Protein AF-A0AAW5MCF6-F1 (afdb_monomer_lite)

Organism: Aeromonas veronii (NCBI:txid654)

InterPro domains:
  IPR004439 Isocitrate dehydrogenase NADP-dependent, dimeric, prokaryotic [PTHR43504] (1-178)
  IPR019818 Isocitrate/isopropylmalate dehydrogenase, conserved site [PS00470] (65-84)
  IPR024084 Isopropylmalate dehydrogenase-like domain [PF00180] (35-172)
  IPR024084 Isopropylmalate dehydrogenase-like domain [SM01329] (2-174)

Secondary structure (DSSP, 8-state):
-HHHHHHHHHHHHHH-PEESTTSS-EEEE-TTT-PEEEE----HHHHHHHHHH-GGG-------HHHHHHHHHHHHHHTT-TTT-EEEEEETTEEEEEE-S---GGGTTSS-S--HHHHHHHHHHHHHTT-HHHHHHHHHHHHHHHHTTEE-HHHHTTSTTPEE--HHHHHHHHHHT-

Sequence (178 aa):
GAFKDWGYALAQKEYDAQLIDGGPWCSFKNPKTGKTIVVKDVIADAFLQQILLRPAEYDVIACMNLNGDYISDALAAQVGGIGIAPGANIGDGVALFEATHGTAPKYAGQDKVNPGSLILSAEMMLRHLGWTEAADLIVKGMEAAIANKTVTYDFERLMEGATLRSCSQFAQDMIDQM

pLDDT: mean 97.5, std 1.87, range [88.25, 98.75]

Structure (mmCIF, N/CA/C/O backbone):
data_AF-A0AAW5MCF6-F1
#
_entry.id   AF-A0AAW5MCF6-F1
#
loop_
_atom_site.group_PDB
_atom_site.id
_atom_site.type_symbol
_atom_site.label_atom_id
_atom_site.label_alt_id
_atom_site.label_comp_id
_atom_site.label_asym_id
_atom_site.label_entity_id
_atom_site.label_seq_id
_atom_site.pdbx_PDB_ins_code
_atom_site.Cartn_x
_atom_site.Cartn_y
_atom_site.Cartn_z
_atom_site.occupancy
_atom_site.B_iso_or_equiv
_atom_site.auth_seq_id
_atom_site.auth_comp_id
_atom_site.auth_asym_id
_atom_site.auth_atom_id
_atom_site.pdbx_PDB_model_num
ATOM 1 N N . GLY A 1 1 ? 12.677 10.399 -19.118 1.00 95.69 1 GLY A N 1
ATOM 2 C CA . GLY A 1 1 ? 13.710 11.073 -18.310 1.00 95.69 1 GLY A CA 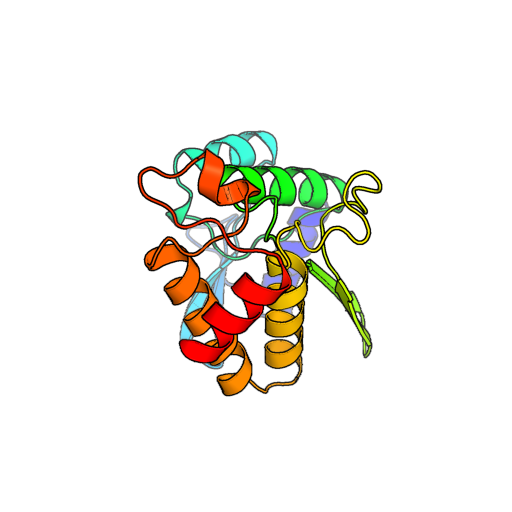1
ATOM 3 C C . GLY A 1 1 ? 14.657 10.025 -17.773 1.00 95.69 1 GLY A C 1
ATOM 4 O O . GLY A 1 1 ? 14.268 8.864 -17.754 1.00 95.69 1 GLY A O 1
ATOM 5 N N . ALA A 1 2 ? 15.845 10.419 -17.309 1.00 98.44 2 ALA A N 1
ATOM 6 C CA . ALA A 1 2 ? 16.929 9.479 -17.000 1.00 98.44 2 ALA A CA 1
ATOM 7 C C . ALA A 1 2 ? 16.522 8.326 -16.061 1.00 98.44 2 ALA A C 1
ATOM 9 O O . ALA A 1 2 ? 16.867 7.185 -16.336 1.00 98.44 2 ALA A O 1
ATOM 10 N N . PHE A 1 3 ? 15.707 8.593 -15.030 1.00 98.62 3 PHE A N 1
ATOM 11 C CA . PHE A 1 3 ? 15.155 7.551 -14.149 1.00 98.62 3 PHE A CA 1
ATOM 12 C C . PHE A 1 3 ? 14.432 6.436 -14.925 1.00 98.62 3 PHE A C 1
ATOM 14 O O . PHE A 1 3 ? 14.711 5.258 -14.726 1.00 98.62 3 PHE A O 1
ATOM 21 N N . LYS A 1 4 ? 13.546 6.813 -15.856 1.00 98.50 4 LYS A N 1
ATOM 22 C CA . LYS A 1 4 ? 12.812 5.880 -16.722 1.00 98.50 4 LYS A CA 1
ATOM 23 C C . LYS A 1 4 ? 13.776 5.086 -17.607 1.00 98.50 4 LYS A C 1
ATOM 25 O O . LYS A 1 4 ? 13.671 3.869 -17.695 1.00 98.50 4 LYS A O 1
ATOM 30 N N . ASP A 1 5 ? 14.704 5.782 -18.261 1.00 98.50 5 ASP A N 1
ATOM 31 C CA . ASP A 1 5 ? 15.611 5.170 -19.237 1.00 98.50 5 ASP A CA 1
ATOM 32 C C . ASP A 1 5 ? 16.564 4.167 -18.554 1.00 98.50 5 ASP A C 1
ATOM 34 O O . ASP A 1 5 ? 16.756 3.057 -19.050 1.00 98.50 5 ASP A O 1
ATOM 38 N N . TRP A 1 6 ? 17.082 4.501 -17.366 1.00 98.75 6 TRP A N 1
ATOM 39 C CA . TRP A 1 6 ? 17.877 3.581 -16.547 1.00 98.75 6 TRP A CA 1
ATOM 40 C C . TRP A 1 6 ? 17.063 2.411 -15.990 1.00 98.75 6 TRP A C 1
ATOM 42 O O . TRP A 1 6 ? 17.574 1.294 -15.969 1.00 98.75 6 TRP A O 1
ATOM 52 N N . GLY A 1 7 ? 15.807 2.630 -15.590 1.00 98.69 7 GLY A N 1
ATOM 53 C CA . GLY A 1 7 ? 14.922 1.559 -15.124 1.00 98.69 7 GLY A CA 1
ATOM 54 C C . GLY A 1 7 ? 14.673 0.492 -16.196 1.00 98.69 7 GLY A C 1
ATOM 55 O O . GLY A 1 7 ? 14.818 -0.700 -15.927 1.00 98.69 7 GLY A O 1
ATOM 56 N N . TYR A 1 8 ? 14.390 0.907 -17.436 1.00 98.69 8 TYR A N 1
ATOM 57 C CA . TYR A 1 8 ? 14.261 -0.027 -18.560 1.00 98.69 8 TYR A CA 1
ATOM 58 C C . TYR A 1 8 ? 15.573 -0.746 -18.880 1.00 98.69 8 TYR A C 1
ATOM 60 O O . TYR A 1 8 ? 15.565 -1.959 -19.088 1.00 98.69 8 TYR A O 1
ATOM 68 N N . ALA A 1 9 ? 16.703 -0.030 -18.885 1.00 98.56 9 ALA A N 1
ATOM 69 C CA . ALA A 1 9 ? 18.009 -0.642 -19.122 1.00 98.56 9 ALA A CA 1
ATOM 70 C C . ALA A 1 9 ? 18.352 -1.705 -18.063 1.00 98.56 9 ALA A C 1
ATOM 72 O O . ALA A 1 9 ? 18.879 -2.760 -18.407 1.00 98.56 9 ALA A O 1
ATOM 73 N N . LEU A 1 10 ? 18.015 -1.461 -16.791 1.00 98.69 10 LEU A N 1
ATOM 74 C CA . LEU A 1 10 ? 18.175 -2.431 -15.706 1.00 98.69 10 LEU A CA 1
ATOM 75 C C . LEU A 1 10 ? 17.296 -3.666 -15.925 1.00 98.69 10 LEU A C 1
ATOM 77 O O . LEU A 1 10 ? 17.798 -4.786 -15.848 1.00 98.69 10 LEU A O 1
ATOM 81 N N . ALA A 1 11 ? 16.017 -3.482 -16.269 1.00 98.56 11 ALA A N 1
ATOM 82 C CA . ALA A 1 11 ? 15.113 -4.595 -16.563 1.00 98.56 11 ALA A CA 1
ATOM 83 C C . ALA A 1 11 ? 15.629 -5.474 -17.718 1.00 98.56 11 ALA A C 1
ATOM 85 O O . ALA A 1 11 ? 15.592 -6.699 -17.634 1.00 98.56 11 ALA A O 1
ATOM 86 N N . GLN A 1 12 ? 16.161 -4.867 -18.781 1.00 98.00 12 GLN A N 1
ATOM 87 C CA . GLN A 1 12 ? 16.740 -5.607 -19.907 1.00 98.00 12 GLN A CA 1
ATOM 88 C C . GLN A 1 12 ? 18.045 -6.314 -19.525 1.00 98.00 12 GLN A C 1
ATOM 90 O O . GLN A 1 12 ? 18.245 -7.472 -19.869 1.00 98.00 12 GLN A O 1
ATOM 95 N N . LYS A 1 13 ? 18.937 -5.633 -18.800 1.00 98.44 13 LYS A N 1
ATOM 96 C CA . LYS A 1 13 ? 20.276 -6.146 -18.491 1.00 98.44 13 LYS A CA 1
ATOM 97 C C . LYS A 1 13 ? 20.271 -7.237 -17.420 1.00 98.44 13 LYS A C 1
ATOM 99 O O . LYS A 1 13 ? 21.022 -8.198 -17.541 1.00 98.44 13 LYS A O 1
ATOM 104 N N . GLU A 1 14 ? 19.496 -7.059 -16.355 1.00 98.44 14 GLU A N 1
ATOM 105 C CA . GLU A 1 14 ? 19.549 -7.931 -15.172 1.00 98.44 14 GLU A CA 1
ATOM 106 C C . GLU A 1 14 ? 18.424 -8.966 -15.138 1.00 98.44 14 GLU A C 1
ATOM 108 O O . GLU A 1 14 ? 18.586 -10.023 -14.532 1.00 98.44 14 GLU A O 1
ATOM 113 N N . TYR A 1 15 ? 17.307 -8.689 -15.817 1.00 97.88 15 TYR A N 1
ATOM 114 C CA . TYR A 1 15 ? 16.123 -9.554 -15.831 1.00 97.88 15 TYR A CA 1
ATOM 115 C C . TYR A 1 15 ? 15.767 -10.074 -17.230 1.00 97.88 15 TYR A C 1
ATOM 117 O O . TYR A 1 15 ? 14.733 -10.723 -17.383 1.00 97.88 15 TYR A O 1
ATOM 125 N N . ASP A 1 16 ? 16.609 -9.806 -18.237 1.00 97.62 16 ASP A N 1
ATOM 126 C CA . ASP A 1 16 ? 16.433 -10.229 -19.636 1.00 97.62 16 ASP A CA 1
ATOM 127 C C . ASP A 1 16 ? 15.062 -9.840 -20.225 1.00 97.62 16 ASP A C 1
ATOM 129 O O . ASP A 1 16 ? 14.442 -10.574 -21.000 1.00 97.62 16 ASP A O 1
ATOM 133 N N . ALA A 1 17 ? 14.542 -8.677 -19.818 1.00 98.25 17 ALA A N 1
ATOM 134 C CA . ALA A 1 17 ? 13.243 -8.212 -20.278 1.00 98.25 17 ALA A CA 1
ATOM 135 C C . ALA A 1 17 ? 13.251 -7.902 -21.782 1.00 98.25 17 ALA A C 1
ATOM 137 O O . ALA A 1 17 ? 14.053 -7.110 -22.266 1.00 98.25 17 ALA A O 1
ATOM 138 N N . GLN A 1 18 ? 12.304 -8.480 -22.518 1.00 98.38 18 GLN A N 1
ATOM 139 C CA . GLN A 1 18 ? 12.174 -8.331 -23.967 1.00 98.38 18 GLN A CA 1
ATOM 140 C C . GLN A 1 18 ? 11.113 -7.288 -24.314 1.00 98.38 18 GLN A C 1
ATOM 142 O O . GLN A 1 18 ? 10.090 -7.185 -23.633 1.00 98.38 18 GLN A O 1
ATOM 147 N N . LEU A 1 19 ? 11.347 -6.514 -25.376 1.00 98.19 19 LEU A N 1
ATOM 148 C CA . LEU A 1 19 ? 10.404 -5.491 -25.833 1.00 98.19 19 LEU A CA 1
ATOM 149 C C . LEU A 1 19 ? 9.065 -6.111 -26.248 1.00 98.19 19 LEU A C 1
ATOM 151 O O . LEU A 1 19 ? 9.022 -7.139 -26.923 1.00 98.19 19 LEU A O 1
ATOM 155 N N . ILE A 1 20 ? 7.979 -5.439 -25.881 1.00 98.25 20 ILE A N 1
ATOM 156 C CA . ILE A 1 20 ? 6.623 -5.748 -26.336 1.00 98.25 20 ILE A CA 1
ATOM 157 C C . ILE A 1 20 ? 6.332 -4.848 -27.536 1.00 98.25 20 ILE A C 1
ATOM 159 O O . ILE A 1 20 ? 6.487 -3.635 -27.428 1.00 98.25 20 ILE A O 1
ATOM 163 N N . ASP A 1 21 ? 5.947 -5.425 -28.676 1.00 96.38 21 ASP A N 1
ATOM 164 C CA . ASP A 1 21 ? 5.505 -4.700 -29.881 1.00 96.38 21 ASP A CA 1
ATOM 165 C C . ASP A 1 21 ? 6.449 -3.575 -30.363 1.00 96.38 21 ASP A C 1
ATOM 167 O O . ASP A 1 21 ? 6.021 -2.574 -30.932 1.00 96.38 21 ASP A O 1
ATOM 171 N N . GLY A 1 22 ? 7.759 -3.730 -30.147 1.00 92.44 22 GLY A N 1
ATOM 172 C CA . GLY A 1 22 ? 8.764 -2.723 -30.514 1.00 92.44 22 GLY A CA 1
ATOM 173 C C . GLY A 1 22 ? 9.005 -1.624 -29.467 1.00 92.44 22 GLY A C 1
ATOM 174 O O . GLY A 1 22 ? 9.862 -0.770 -29.687 1.00 92.44 22 GLY A O 1
ATOM 175 N N . GLY A 1 23 ? 8.335 -1.679 -28.312 1.00 92.62 23 GLY A N 1
ATOM 176 C CA . GLY A 1 23 ? 8.578 -0.826 -27.145 1.00 92.62 23 GLY A CA 1
ATOM 177 C C . GLY A 1 23 ? 7.609 0.362 -26.990 1.00 92.62 23 GLY A C 1
ATOM 178 O O . GLY A 1 23 ? 6.735 0.575 -27.827 1.00 92.62 23 GLY A O 1
ATOM 179 N N . PRO A 1 24 ? 7.744 1.158 -25.907 1.00 94.75 24 PRO A N 1
ATOM 180 C CA . PRO A 1 24 ? 8.843 1.124 -24.935 1.00 94.75 24 PRO A CA 1
ATOM 181 C C . PRO A 1 24 ? 8.690 0.062 -23.840 1.00 94.75 24 PRO A C 1
ATOM 183 O O . PRO A 1 24 ? 9.670 -0.243 -23.168 1.00 94.75 24 PRO A O 1
ATOM 186 N N . TRP A 1 25 ? 7.495 -0.504 -23.658 1.00 98.38 25 TRP A N 1
ATOM 187 C CA . TRP A 1 25 ? 7.261 -1.504 -22.620 1.00 98.38 25 TRP A CA 1
ATOM 188 C C . TRP A 1 25 ? 8.042 -2.784 -22.908 1.00 98.38 25 TRP A C 1
ATOM 190 O O . TRP A 1 25 ? 8.247 -3.174 -24.062 1.00 98.38 25 TRP A O 1
ATOM 200 N N . CYS A 1 26 ? 8.455 -3.458 -21.843 1.00 98.50 26 CYS A N 1
ATOM 201 C CA . CYS A 1 26 ? 9.103 -4.755 -21.933 1.00 98.50 26 CYS A CA 1
ATOM 202 C C . CYS A 1 26 ? 8.482 -5.740 -20.945 1.00 98.50 26 CYS A C 1
ATOM 204 O O . CYS A 1 26 ? 7.710 -5.371 -20.059 1.00 98.50 26 CYS A O 1
ATOM 206 N N . SER A 1 27 ? 8.785 -7.021 -21.115 1.00 98.50 27 SER A N 1
ATOM 207 C CA . SER A 1 27 ? 8.351 -8.049 -20.178 1.00 98.50 27 SER A CA 1
ATOM 208 C C . SER A 1 27 ? 9.402 -9.117 -19.973 1.00 98.50 27 SER A C 1
ATOM 210 O O . SER A 1 27 ? 10.201 -9.407 -20.859 1.00 98.50 27 SER A O 1
ATOM 212 N N . PHE A 1 28 ? 9.364 -9.727 -18.797 1.00 98.50 28 PHE A N 1
ATOM 213 C CA . PHE A 1 28 ? 10.175 -10.887 -18.461 1.00 98.50 28 PHE A CA 1
ATOM 214 C C . PHE A 1 28 ? 9.339 -11.898 -17.679 1.00 98.50 28 PHE A C 1
ATOM 216 O O . PHE A 1 28 ? 8.231 -11.610 -17.213 1.00 98.50 28 PHE A O 1
ATOM 223 N N . LYS A 1 29 ? 9.856 -13.118 -17.547 1.00 98.31 29 LYS A N 1
ATOM 224 C CA . LYS A 1 29 ? 9.224 -14.176 -16.760 1.00 98.31 29 LYS A CA 1
ATOM 225 C C . LYS A 1 29 ? 9.776 -14.158 -15.344 1.00 98.31 29 LYS A C 1
ATOM 227 O O . LYS A 1 29 ? 10.982 -14.233 -15.145 1.00 98.31 29 LYS A O 1
ATOM 232 N N . ASN A 1 30 ? 8.892 -14.114 -14.353 1.00 97.75 30 ASN A N 1
ATOM 233 C CA . ASN A 1 30 ? 9.283 -14.316 -12.967 1.00 97.75 30 ASN A CA 1
ATOM 234 C C . ASN A 1 30 ? 9.884 -15.730 -12.818 1.00 97.75 30 ASN A C 1
ATOM 236 O O . ASN A 1 30 ? 9.169 -16.706 -13.065 1.00 97.75 30 ASN A O 1
ATOM 240 N N . PRO A 1 31 ? 11.148 -15.877 -12.386 1.00 96.94 31 PRO A N 1
ATOM 241 C CA . PRO A 1 31 ? 11.822 -17.176 -12.354 1.00 96.94 31 PRO A CA 1
ATOM 242 C C . PRO A 1 31 ? 11.248 -18.137 -11.305 1.00 96.94 31 PRO A C 1
ATOM 244 O O . PRO A 1 31 ? 11.454 -19.342 -11.400 1.00 96.94 31 PRO A O 1
ATOM 247 N N . LYS A 1 32 ? 10.521 -17.624 -10.304 1.00 96.81 32 LYS A N 1
ATOM 248 C CA . LYS A 1 32 ? 9.912 -18.431 -9.238 1.00 96.81 32 LYS A CA 1
ATOM 249 C C . LYS A 1 32 ? 8.499 -18.892 -9.588 1.00 96.81 32 LYS A C 1
ATOM 251 O O . LYS A 1 32 ? 8.103 -19.983 -9.200 1.00 96.81 32 LYS A O 1
ATOM 256 N N . THR A 1 33 ? 7.724 -18.060 -10.288 1.00 97.31 33 THR A N 1
ATOM 257 C CA . THR A 1 33 ? 6.288 -18.313 -10.524 1.00 97.31 33 THR A CA 1
ATOM 258 C C . THR A 1 33 ? 5.922 -18.539 -11.989 1.00 97.31 33 THR A C 1
ATOM 260 O O . THR A 1 33 ? 4.793 -18.924 -12.278 1.00 97.31 33 THR A O 1
ATOM 263 N N . GLY A 1 34 ? 6.824 -18.256 -12.934 1.00 97.44 34 GLY A N 1
ATOM 264 C CA . GLY A 1 34 ? 6.564 -18.335 -14.377 1.00 97.44 34 GLY A CA 1
ATOM 265 C C . GLY A 1 34 ? 5.587 -17.278 -14.916 1.00 97.44 34 GLY A C 1
ATOM 266 O O . GLY A 1 34 ? 5.304 -17.248 -16.120 1.00 97.44 34 GLY A O 1
ATOM 267 N N . LYS A 1 35 ? 5.066 -16.392 -14.057 1.00 97.94 35 LYS A N 1
ATOM 268 C CA . LYS A 1 35 ? 4.188 -15.290 -14.466 1.00 97.94 35 LYS A CA 1
ATOM 269 C C . LYS A 1 35 ? 4.969 -14.272 -15.294 1.00 97.94 35 LYS A C 1
ATOM 271 O O . LYS A 1 35 ? 6.131 -13.992 -15.007 1.00 97.94 35 LYS A O 1
ATOM 276 N N . THR A 1 36 ? 4.332 -13.725 -16.326 1.00 98.31 36 THR A N 1
ATOM 277 C CA . THR A 1 36 ? 4.898 -12.601 -17.083 1.00 98.31 36 THR A CA 1
ATOM 278 C C . THR A 1 36 ? 4.740 -11.326 -16.264 1.00 98.31 36 THR A C 1
ATOM 280 O O . THR A 1 36 ? 3.628 -11.009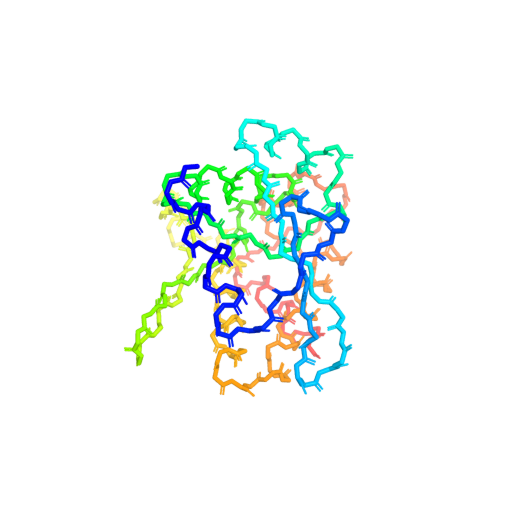 -15.851 1.00 98.31 36 THR A O 1
ATOM 283 N N . ILE A 1 37 ? 5.835 -10.602 -16.050 1.00 98.62 37 ILE A N 1
ATOM 284 C CA . ILE A 1 37 ? 5.841 -9.268 -15.450 1.00 98.62 37 ILE A CA 1
ATOM 285 C C . ILE A 1 37 ? 6.045 -8.263 -16.578 1.00 98.62 37 ILE A C 1
ATOM 287 O O . ILE A 1 37 ? 6.989 -8.394 -17.356 1.00 98.62 37 ILE A O 1
ATOM 291 N N . VAL A 1 38 ? 5.154 -7.277 -16.663 1.00 98.69 38 VAL A N 1
ATOM 292 C CA . VAL A 1 38 ? 5.276 -6.155 -17.597 1.00 98.69 38 VAL A CA 1
ATOM 293 C C . VAL A 1 38 ? 5.957 -5.000 -16.876 1.00 98.69 38 VAL A C 1
ATOM 295 O O . VAL A 1 38 ? 5.494 -4.561 -15.826 1.00 98.69 38 VAL A O 1
ATOM 298 N N . VAL A 1 39 ? 7.037 -4.494 -17.462 1.00 98.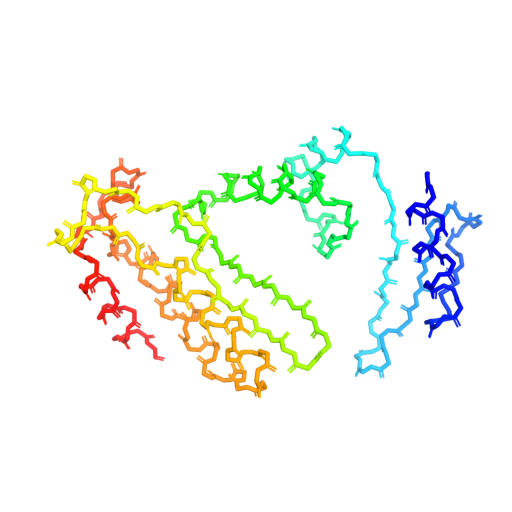75 39 VAL A N 1
ATOM 299 C CA . VAL A 1 39 ? 7.679 -3.245 -17.058 1.00 98.75 39 VAL A CA 1
ATOM 300 C C . VAL A 1 39 ? 7.183 -2.165 -18.009 1.00 98.75 39 VAL A C 1
ATOM 302 O O . VAL A 1 39 ? 7.383 -2.247 -19.224 1.00 98.75 39 VAL A O 1
ATOM 305 N N . LYS A 1 40 ? 6.490 -1.180 -17.442 1.00 98.62 40 LYS A N 1
ATOM 306 C CA . LYS A 1 40 ? 5.850 -0.090 -18.174 1.00 98.62 40 LYS A CA 1
ATOM 307 C C . LYS A 1 40 ? 6.082 1.253 -17.494 1.00 98.62 40 LYS A C 1
ATOM 309 O O . LYS A 1 40 ? 6.440 1.306 -16.320 1.00 98.62 40 LYS A O 1
ATOM 314 N N . ASP A 1 41 ? 5.828 2.332 -18.224 1.00 98.62 41 ASP A N 1
ATOM 315 C CA . ASP A 1 41 ? 5.937 3.703 -17.733 1.00 98.62 41 ASP A CA 1
ATOM 316 C C . ASP A 1 41 ? 4.703 4.549 -18.065 1.00 98.62 41 ASP A C 1
ATOM 318 O O . ASP A 1 41 ? 3.917 4.234 -18.960 1.00 98.62 41 ASP A O 1
ATOM 322 N N . VAL A 1 42 ? 4.541 5.625 -17.299 1.00 98.44 42 VAL A N 1
ATOM 323 C CA . VAL A 1 42 ? 3.466 6.611 -17.414 1.00 98.44 42 VAL A CA 1
ATOM 324 C C . VAL A 1 42 ? 3.969 7.943 -16.852 1.00 98.44 42 VAL A C 1
ATOM 326 O O . VAL A 1 42 ? 4.772 7.967 -15.918 1.00 98.44 42 VAL A O 1
ATOM 329 N N . ILE A 1 43 ? 3.537 9.063 -17.433 1.00 98.38 43 ILE A N 1
ATOM 330 C CA . ILE A 1 43 ? 3.891 10.397 -16.928 1.00 98.38 43 ILE A CA 1
ATOM 331 C C . ILE A 1 43 ? 3.102 10.669 -15.640 1.00 98.38 43 ILE A C 1
ATOM 333 O O . ILE A 1 43 ? 1.937 10.295 -15.542 1.00 98.38 43 ILE A O 1
ATOM 337 N N . ALA A 1 44 ? 3.739 11.287 -14.642 1.00 98.38 44 ALA A N 1
ATOM 338 C CA . ALA A 1 44 ? 3.188 11.426 -13.291 1.00 98.38 44 ALA A CA 1
ATOM 339 C C . ALA A 1 44 ? 1.817 12.133 -13.239 1.00 98.38 44 ALA A C 1
ATOM 341 O O . ALA A 1 44 ? 0.941 11.711 -12.491 1.00 98.38 44 ALA A O 1
ATOM 342 N N . ASP A 1 45 ? 1.599 13.161 -14.058 1.00 97.94 45 ASP A N 1
ATOM 343 C CA . ASP A 1 45 ? 0.323 13.883 -14.143 1.00 97.94 45 ASP A CA 1
ATOM 344 C C . ASP A 1 45 ? -0.821 13.004 -14.677 1.00 97.94 45 ASP A C 1
ATOM 346 O O . ASP A 1 45 ? -1.918 12.981 -14.117 1.00 97.94 45 ASP A O 1
ATOM 350 N N . ALA A 1 46 ? -0.558 12.233 -15.731 1.00 98.38 46 ALA A N 1
ATOM 351 C CA . ALA A 1 46 ? -1.482 11.247 -16.265 1.00 98.38 46 ALA A CA 1
ATOM 352 C C . ALA A 1 46 ? -1.684 10.101 -15.269 1.00 98.38 46 ALA A C 1
ATOM 354 O O . ALA A 1 46 ? -2.804 9.628 -15.106 1.00 98.38 46 ALA A O 1
ATOM 355 N N . PHE A 1 47 ? -0.634 9.679 -14.563 1.00 98.69 47 PHE A N 1
ATOM 356 C CA . PHE A 1 47 ? -0.719 8.605 -13.581 1.00 98.69 47 PHE A CA 1
ATOM 357 C C . PHE A 1 47 ? -1.680 8.937 -12.438 1.00 98.69 47 PHE A C 1
ATOM 359 O O . PHE A 1 47 ? -2.511 8.099 -12.101 1.00 98.69 47 PHE A O 1
ATOM 366 N N . LEU A 1 48 ? -1.657 10.172 -11.924 1.00 98.56 48 LEU A N 1
ATOM 367 C CA . LEU A 1 48 ? -2.615 10.630 -10.910 1.00 98.56 48 LEU A CA 1
ATOM 368 C C . LEU A 1 48 ? -4.077 10.563 -11.391 1.00 98.56 48 LEU A C 1
ATOM 370 O O . LEU A 1 48 ? -4.983 10.374 -10.585 1.00 98.56 48 LEU A O 1
ATOM 374 N N . GLN A 1 49 ? -4.327 10.659 -12.700 1.00 98.56 49 GLN A N 1
ATOM 375 C CA . GLN A 1 49 ? -5.656 10.405 -13.269 1.00 98.56 49 GLN A CA 1
ATOM 376 C C . GLN A 1 49 ? -5.931 8.901 -13.402 1.00 98.56 49 GLN A C 1
ATOM 378 O O . GLN A 1 49 ? -7.033 8.434 -13.117 1.00 98.56 49 GLN A O 1
ATOM 383 N N . GLN A 1 50 ? -4.935 8.125 -13.830 1.00 98.50 50 GLN A N 1
ATOM 384 C CA . GLN A 1 50 ? -5.084 6.693 -14.081 1.00 98.50 50 GLN A CA 1
ATOM 385 C C . GLN A 1 50 ? -5.319 5.877 -12.808 1.00 98.50 50 GLN A C 1
ATOM 387 O O . GLN A 1 50 ? -6.109 4.940 -12.851 1.00 98.50 50 GLN A O 1
ATOM 392 N N . ILE A 1 51 ? -4.735 6.248 -11.666 1.00 98.31 51 ILE A N 1
ATOM 393 C CA . ILE A 1 51 ? -5.020 5.569 -10.389 1.00 98.31 51 ILE A CA 1
ATOM 394 C C . ILE A 1 51 ? -6.492 5.700 -9.970 1.00 98.31 51 ILE A C 1
ATOM 396 O O . ILE A 1 51 ? -7.024 4.812 -9.311 1.00 98.31 51 ILE A O 1
ATOM 400 N N . LEU A 1 52 ? -7.192 6.747 -10.421 1.00 98.19 52 LEU A N 1
ATOM 401 C CA . LEU A 1 52 ? -8.631 6.911 -10.202 1.00 98.19 52 LEU A CA 1
ATOM 402 C C . LEU A 1 52 ? -9.464 6.174 -11.258 1.00 98.19 52 LEU A C 1
ATOM 404 O O . LEU A 1 52 ? -10.440 5.506 -10.927 1.00 98.19 52 LEU A O 1
ATOM 408 N N . LEU A 1 53 ? -9.098 6.310 -12.534 1.00 98.38 53 LEU A N 1
ATOM 409 C CA . LEU A 1 53 ? -9.910 5.831 -13.658 1.00 98.38 53 LEU A CA 1
ATOM 410 C C . LEU A 1 53 ? -9.690 4.350 -13.983 1.00 98.38 53 LEU A C 1
ATOM 412 O O . LEU A 1 53 ? -10.596 3.683 -14.481 1.00 98.38 53 LEU A O 1
ATOM 416 N N . ARG A 1 54 ? -8.473 3.851 -13.757 1.00 98.31 54 ARG A N 1
ATOM 417 C CA . ARG A 1 54 ? -8.004 2.512 -14.138 1.00 98.31 54 ARG A CA 1
ATOM 418 C C . ARG A 1 54 ? -7.053 1.901 -13.092 1.00 98.31 54 ARG A C 1
ATOM 420 O O . ARG A 1 54 ? -5.993 1.396 -13.466 1.00 98.31 54 ARG A O 1
ATOM 427 N N . PRO A 1 55 ? -7.408 1.888 -11.791 1.00 98.25 55 PRO A N 1
ATOM 428 C CA . PRO A 1 55 ? -6.520 1.389 -10.734 1.00 98.25 55 PRO A CA 1
ATOM 429 C C . PRO A 1 55 ? -6.049 -0.052 -10.973 1.00 98.25 55 PRO A C 1
ATOM 431 O O . PRO A 1 55 ? -4.888 -0.365 -10.742 1.00 98.25 55 PRO A O 1
ATOM 434 N N . ALA A 1 56 ? -6.923 -0.911 -11.510 1.00 98.38 56 ALA A N 1
ATOM 435 C CA . ALA A 1 56 ? -6.635 -2.327 -11.755 1.00 98.38 56 ALA A CA 1
ATOM 436 C C . ALA A 1 56 ? -5.558 -2.587 -12.826 1.00 98.38 56 ALA A C 1
ATOM 438 O O . ALA A 1 56 ? -5.108 -3.721 -12.976 1.00 98.38 56 ALA A O 1
ATOM 439 N N . GLU A 1 57 ? -5.149 -1.572 -13.593 1.00 98.31 57 GLU A N 1
ATOM 440 C CA . GLU A 1 57 ? -4.057 -1.716 -14.556 1.00 98.31 57 GLU A CA 1
ATOM 441 C C . GLU A 1 57 ? -2.669 -1.604 -13.899 1.00 98.31 57 GLU A C 1
ATOM 443 O O . GLU A 1 57 ? -1.668 -1.834 -14.580 1.00 98.31 57 GLU A O 1
ATOM 448 N N . TYR A 1 58 ? -2.573 -1.249 -12.615 1.00 98.50 58 TYR A N 1
ATOM 449 C CA . TYR A 1 58 ? -1.310 -1.007 -11.917 1.00 98.50 58 TYR A CA 1
ATOM 450 C C . TYR A 1 58 ? -1.155 -1.904 -10.688 1.00 98.50 58 TYR A C 1
ATOM 452 O O . TYR A 1 58 ? -2.134 -2.310 -10.072 1.00 98.50 58 TYR A O 1
ATOM 460 N N . ASP A 1 59 ? 0.098 -2.210 -10.358 1.00 98.44 59 ASP A N 1
ATOM 461 C CA . ASP A 1 59 ? 0.472 -3.074 -9.236 1.00 98.44 59 ASP A CA 1
ATOM 462 C C . ASP A 1 59 ? 1.679 -2.435 -8.521 1.00 98.44 59 ASP A C 1
ATOM 464 O O . ASP A 1 59 ? 1.520 -1.470 -7.775 1.00 98.44 59 ASP A O 1
ATOM 468 N N . VAL A 1 60 ? 2.906 -2.847 -8.852 1.00 98.50 60 VAL A N 1
ATOM 469 C CA . VAL A 1 60 ? 4.135 -2.253 -8.304 1.00 98.50 60 VAL A CA 1
ATOM 470 C C . VAL A 1 60 ? 4.483 -0.936 -9.004 1.00 98.50 60 VAL A C 1
ATOM 472 O O . VAL A 1 60 ? 4.560 -0.876 -10.233 1.00 98.50 60 VAL A O 1
ATOM 475 N N . ILE A 1 61 ? 4.773 0.106 -8.216 1.00 98.69 61 ILE A N 1
ATOM 476 C CA . ILE A 1 61 ? 5.176 1.435 -8.698 1.00 98.69 61 ILE A CA 1
ATOM 477 C C . ILE A 1 61 ? 6.612 1.745 -8.262 1.00 98.69 61 ILE A C 1
ATOM 479 O O . ILE A 1 61 ? 6.940 1.673 -7.082 1.00 98.69 61 ILE A O 1
ATOM 483 N N . ALA A 1 62 ? 7.456 2.154 -9.212 1.00 98.69 62 ALA A N 1
ATOM 484 C CA . ALA A 1 62 ? 8.789 2.693 -8.948 1.00 98.69 62 ALA A CA 1
ATOM 485 C C . ALA A 1 62 ? 8.861 4.138 -9.448 1.00 98.69 62 ALA A C 1
ATOM 487 O O . ALA A 1 62 ? 8.588 4.416 -10.617 1.00 98.69 62 ALA A O 1
ATOM 488 N N . CYS A 1 63 ? 9.225 5.073 -8.572 1.00 98.69 63 CYS A N 1
ATOM 489 C CA . CYS A 1 63 ? 9.275 6.492 -8.908 1.00 98.69 63 CYS A CA 1
ATOM 490 C C . CYS A 1 63 ? 10.351 7.239 -8.107 1.00 98.69 63 CYS A C 1
ATOM 492 O O . CYS A 1 63 ? 11.015 6.682 -7.236 1.00 98.69 63 CYS A O 1
ATOM 494 N N . MET A 1 64 ? 10.561 8.508 -8.454 1.00 98.62 64 MET A N 1
ATOM 495 C CA . MET A 1 64 ? 11.476 9.394 -7.732 1.00 98.62 64 MET A CA 1
ATOM 496 C C . MET A 1 64 ? 10.856 9.864 -6.415 1.00 98.62 64 MET A C 1
ATOM 498 O O . MET A 1 64 ? 9.638 9.936 -6.312 1.00 98.62 64 MET A O 1
ATOM 502 N N . ASN A 1 65 ? 11.700 10.282 -5.469 1.00 98.38 65 ASN A N 1
ATOM 503 C CA . ASN A 1 65 ? 11.318 10.656 -4.102 1.00 98.38 65 ASN A CA 1
ATOM 504 C C . ASN A 1 65 ? 10.052 11.545 -4.024 1.00 98.38 65 ASN A C 1
ATOM 506 O O . ASN A 1 65 ? 9.038 11.110 -3.492 1.00 98.38 65 ASN A O 1
ATOM 510 N N . LEU A 1 66 ? 10.054 12.720 -4.669 1.00 98.19 66 LEU A N 1
ATOM 511 C CA . LEU A 1 66 ? 8.902 13.637 -4.640 1.00 98.19 66 LEU A CA 1
ATOM 512 C C . LEU A 1 66 ? 7.631 13.057 -5.286 1.00 98.19 66 LEU A C 1
ATOM 514 O O . LEU A 1 66 ? 6.527 13.307 -4.818 1.00 98.19 66 LEU A O 1
ATOM 518 N N . ASN A 1 67 ? 7.773 12.286 -6.368 1.00 98.31 67 ASN A N 1
ATOM 519 C CA . ASN A 1 67 ? 6.614 11.630 -6.975 1.00 98.31 67 ASN A CA 1
ATOM 520 C C . ASN A 1 67 ? 6.065 10.545 -6.044 1.00 98.31 67 ASN A C 1
ATOM 522 O O . ASN A 1 67 ? 4.855 10.372 -5.992 1.00 98.31 67 ASN A O 1
ATOM 526 N N . GLY A 1 68 ? 6.945 9.842 -5.325 1.00 98.19 68 GLY A N 1
ATOM 527 C CA . GLY A 1 68 ? 6.582 8.829 -4.340 1.00 98.19 68 GLY A CA 1
ATOM 528 C C . GLY A 1 68 ? 5.706 9.407 -3.246 1.00 98.19 68 GLY A C 1
ATOM 529 O O . GLY A 1 68 ? 4.606 8.905 -3.074 1.00 98.19 68 GLY A O 1
ATOM 530 N N . ASP A 1 69 ? 6.149 10.502 -2.627 1.00 97.75 69 ASP A N 1
ATOM 531 C CA . ASP A 1 69 ? 5.398 11.256 -1.613 1.00 97.75 69 ASP A CA 1
ATOM 532 C C . ASP A 1 69 ? 3.969 11.589 -2.084 1.00 97.75 69 ASP A C 1
ATOM 534 O O . ASP A 1 69 ? 2.978 11.203 -1.467 1.00 97.75 69 ASP A O 1
ATOM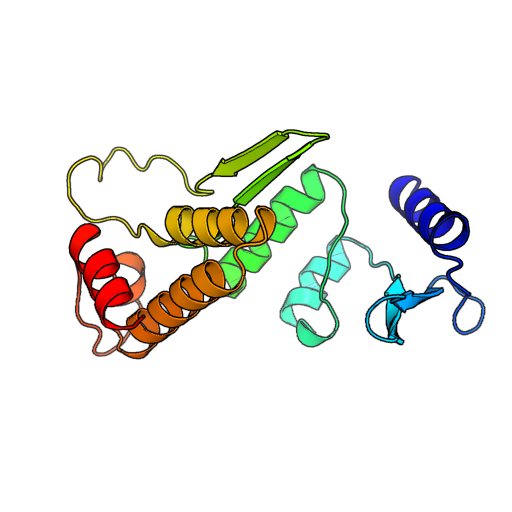 538 N N . TYR A 1 70 ? 3.838 12.213 -3.259 1.00 97.81 70 TYR A N 1
ATOM 539 C CA . TYR A 1 70 ? 2.526 12.622 -3.772 1.00 97.81 70 TYR A CA 1
ATOM 540 C C . TYR A 1 70 ? 1.637 11.436 -4.159 1.00 97.81 70 TYR A C 1
ATOM 542 O O . TYR A 1 70 ? 0.426 11.466 -3.940 1.00 97.81 70 TYR A O 1
ATOM 550 N N . ILE A 1 71 ? 2.219 10.399 -4.761 1.00 98.31 71 ILE A N 1
ATOM 551 C CA . ILE A 1 71 ? 1.485 9.212 -5.203 1.00 98.31 71 ILE A CA 1
ATOM 552 C C . ILE A 1 71 ? 1.007 8.397 -4.001 1.00 98.31 71 ILE A C 1
ATOM 554 O O . ILE A 1 71 ? -0.149 7.970 -3.994 1.00 98.31 71 ILE A O 1
ATOM 558 N N . SER A 1 72 ? 1.869 8.166 -3.005 1.00 97.44 72 SER A N 1
ATOM 559 C CA . SER A 1 72 ? 1.528 7.347 -1.841 1.00 97.44 72 SER A CA 1
ATOM 560 C C . SER A 1 72 ? 0.396 7.972 -1.038 1.00 97.44 72 SER A C 1
ATOM 562 O O . SER A 1 72 ? -0.557 7.272 -0.697 1.00 97.44 72 SER A O 1
ATOM 564 N N . ASP A 1 73 ? 0.438 9.289 -0.827 1.00 96.44 73 ASP A N 1
ATOM 565 C CA . ASP A 1 73 ? -0.620 10.010 -0.118 1.00 96.44 73 ASP A CA 1
ATOM 566 C C . ASP A 1 73 ? -1.935 10.016 -0.904 1.00 96.44 73 ASP A C 1
ATOM 568 O O . ASP A 1 73 ? -3.004 9.771 -0.336 1.00 96.44 73 ASP A O 1
ATOM 572 N N . ALA A 1 74 ? -1.874 10.237 -2.222 1.00 97.56 74 ALA A N 1
ATOM 573 C CA . ALA A 1 74 ? -3.060 10.209 -3.076 1.00 97.56 74 ALA A CA 1
ATOM 574 C C . ALA A 1 74 ? -3.746 8.831 -3.063 1.00 97.56 74 ALA A C 1
ATOM 576 O O . ALA A 1 74 ? -4.970 8.751 -2.927 1.00 97.56 74 ALA A O 1
ATOM 577 N N . LEU A 1 75 ? -2.969 7.746 -3.152 1.00 98.31 75 LEU A N 1
ATOM 578 C CA . LEU A 1 75 ? -3.483 6.375 -3.099 1.00 98.31 75 LEU A CA 1
ATOM 579 C C . LEU A 1 75 ? -4.043 6.027 -1.714 1.00 98.31 75 LEU A C 1
ATOM 581 O O . LEU A 1 75 ? -5.136 5.465 -1.625 1.00 98.31 75 LEU A O 1
ATOM 585 N N . ALA A 1 76 ? -3.348 6.401 -0.635 1.00 96.75 76 ALA A N 1
ATOM 586 C CA . ALA A 1 76 ? -3.828 6.187 0.729 1.00 96.75 76 ALA A CA 1
ATOM 587 C C . ALA A 1 76 ? -5.159 6.912 0.975 1.00 96.75 76 ALA A C 1
ATOM 589 O O . ALA A 1 76 ? -6.082 6.340 1.556 1.00 96.75 76 ALA A O 1
ATOM 590 N N . ALA A 1 77 ? -5.300 8.147 0.489 1.00 96.38 77 ALA A N 1
ATOM 591 C CA . ALA A 1 77 ? -6.555 8.885 0.562 1.00 96.38 77 ALA A CA 1
ATOM 592 C C . ALA A 1 77 ? -7.675 8.204 -0.245 1.00 96.38 77 ALA A C 1
ATOM 594 O O . ALA A 1 77 ? -8.792 8.070 0.257 1.00 96.38 77 ALA A O 1
ATOM 595 N N . GLN A 1 78 ? -7.377 7.737 -1.463 1.00 96.94 78 GLN A N 1
ATOM 596 C CA . GLN A 1 78 ? -8.343 7.088 -2.357 1.00 96.94 78 GLN A CA 1
ATOM 597 C C . GLN A 1 78 ? -8.981 5.837 -1.738 1.00 96.94 78 GLN A C 1
ATOM 599 O O . GLN A 1 78 ? -10.177 5.610 -1.923 1.00 96.94 78 GLN A O 1
ATOM 604 N N . VAL A 1 79 ? -8.211 5.038 -0.995 1.00 96.25 79 VAL A N 1
ATOM 605 C CA . VAL A 1 79 ? -8.711 3.816 -0.338 1.00 96.25 79 VAL A CA 1
ATOM 606 C C . VAL A 1 79 ? -9.281 4.069 1.065 1.00 96.25 79 VAL A C 1
ATOM 608 O O . VAL A 1 79 ? -9.623 3.124 1.768 1.00 96.25 79 VAL A O 1
ATOM 611 N N . GLY A 1 80 ? -9.371 5.333 1.500 1.00 94.38 80 GLY A N 1
ATOM 612 C CA . GLY A 1 80 ? -9.792 5.693 2.860 1.00 94.38 80 GLY A CA 1
ATOM 613 C C . GLY A 1 80 ? -8.775 5.307 3.942 1.00 94.38 80 GLY A C 1
ATOM 614 O O . GLY A 1 80 ? -9.118 5.231 5.118 1.00 94.38 80 GLY A O 1
ATOM 615 N N . GLY A 1 81 ? -7.525 5.060 3.550 1.00 92.56 81 GLY A N 1
ATOM 616 C CA . GLY A 1 81 ? -6.477 4.454 4.365 1.00 92.56 81 GLY A CA 1
ATOM 617 C C . GLY A 1 81 ? -5.497 5.428 5.015 1.00 92.56 81 GLY A C 1
ATOM 618 O O . GLY A 1 81 ? -4.512 4.968 5.576 1.00 92.56 81 GLY A O 1
ATOM 619 N N . ILE A 1 82 ? -5.726 6.748 4.985 1.00 88.25 82 ILE A N 1
ATOM 620 C CA . ILE A 1 82 ? -4.796 7.749 5.567 1.00 88.25 82 ILE A CA 1
ATOM 621 C C . ILE A 1 82 ? -4.393 7.427 7.020 1.00 88.25 82 ILE A C 1
ATOM 623 O O . ILE A 1 82 ? -3.260 7.679 7.415 1.00 88.25 82 ILE A O 1
ATOM 627 N N . GLY A 1 83 ? -5.307 6.875 7.826 1.00 91.62 83 GLY A N 1
ATOM 628 C CA . GLY A 1 83 ? -5.033 6.505 9.221 1.00 91.62 83 GLY A CA 1
ATOM 629 C C . GLY A 1 83 ? -4.362 5.140 9.402 1.00 91.62 83 GLY A C 1
ATOM 630 O O . GLY A 1 83 ? -3.908 4.828 10.501 1.00 91.62 83 GLY A O 1
ATOM 631 N N . ILE A 1 84 ? -4.301 4.324 8.346 1.00 97.25 84 ILE A N 1
ATOM 632 C CA . ILE A 1 84 ? -3.840 2.931 8.398 1.00 97.25 84 ILE A CA 1
ATOM 633 C C . ILE A 1 84 ? -2.766 2.590 7.356 1.00 97.25 84 ILE A C 1
ATOM 635 O O . ILE A 1 84 ? -2.365 1.437 7.265 1.00 97.25 84 ILE A O 1
ATOM 639 N N . ALA A 1 85 ? -2.274 3.558 6.581 1.00 97.75 85 ALA A N 1
ATOM 640 C CA . ALA A 1 85 ? -1.250 3.322 5.570 1.00 97.75 85 ALA A CA 1
ATOM 641 C C . ALA A 1 85 ? 0.059 2.844 6.234 1.00 97.75 85 ALA A C 1
ATOM 643 O O . ALA A 1 85 ? 0.579 3.555 7.101 1.00 97.75 85 ALA A O 1
ATOM 644 N N . PRO A 1 86 ? 0.595 1.663 5.884 1.00 98.19 86 PRO A N 1
ATOM 645 C CA . PRO A 1 86 ? 1.853 1.186 6.445 1.00 98.19 86 PRO A CA 1
ATOM 646 C C . PRO A 1 86 ? 3.069 1.777 5.719 1.00 98.19 86 PRO A C 1
ATOM 648 O O . PRO A 1 86 ? 2.957 2.222 4.575 1.00 98.19 86 PRO A O 1
ATOM 651 N N . GLY A 1 87 ? 4.232 1.776 6.375 1.00 98.00 87 GLY A N 1
ATOM 652 C CA . GLY A 1 87 ? 5.462 2.361 5.841 1.00 98.00 87 GLY A CA 1
ATOM 653 C C . GLY A 1 87 ? 6.729 1.603 6.231 1.00 98.00 87 GLY A C 1
ATOM 654 O O . GLY A 1 87 ? 6.844 1.040 7.324 1.00 98.00 87 GLY A O 1
ATOM 655 N N . ALA A 1 88 ? 7.705 1.604 5.322 1.00 98.31 88 ALA A N 1
ATOM 656 C CA . ALA A 1 88 ? 9.030 1.047 5.562 1.00 98.31 88 ALA A CA 1
ATOM 657 C C . ALA A 1 88 ? 10.118 1.807 4.791 1.00 98.31 88 ALA A C 1
ATOM 659 O O . ALA A 1 88 ? 9.938 2.167 3.629 1.00 98.31 88 ALA A O 1
ATOM 660 N N . ASN A 1 89 ? 11.282 1.953 5.420 1.00 98.19 89 ASN A N 1
ATOM 661 C CA . ASN A 1 89 ? 12.517 2.444 4.822 1.00 98.19 89 ASN A CA 1
ATOM 662 C C . ASN A 1 89 ? 13.522 1.292 4.785 1.00 98.19 89 ASN A C 1
ATOM 664 O O . ASN A 1 89 ? 13.913 0.768 5.830 1.00 98.19 89 ASN A O 1
ATOM 668 N N . ILE A 1 90 ? 13.929 0.882 3.586 1.00 98.19 90 ILE A N 1
ATOM 669 C CA . ILE A 1 90 ? 14.736 -0.324 3.378 1.00 98.19 90 ILE A CA 1
ATOM 670 C C . ILE A 1 90 ? 16.046 0.059 2.692 1.00 98.19 90 ILE A C 1
ATOM 672 O O . ILE A 1 90 ? 16.039 0.717 1.652 1.00 98.19 90 ILE A O 1
ATOM 676 N N . GLY A 1 91 ? 17.162 -0.371 3.275 1.00 97.00 91 GLY A N 1
ATOM 677 C CA . GLY A 1 91 ? 18.491 -0.314 2.678 1.00 97.00 91 GLY A CA 1
ATOM 678 C C . GLY A 1 91 ? 19.178 -1.677 2.726 1.00 97.00 91 GLY A C 1
ATOM 679 O O . GLY A 1 91 ? 18.599 -2.679 3.151 1.00 97.00 91 GLY A O 1
ATOM 680 N N . ASP A 1 92 ? 20.442 -1.718 2.316 1.00 95.75 92 ASP A N 1
ATOM 681 C CA . ASP A 1 92 ? 21.213 -2.958 2.334 1.00 95.75 92 ASP A CA 1
ATOM 682 C C . ASP A 1 92 ? 21.499 -3.391 3.782 1.00 95.75 92 ASP A C 1
ATOM 684 O O . ASP A 1 92 ? 22.243 -2.742 4.516 1.00 95.75 92 ASP A O 1
ATOM 688 N N . GLY A 1 93 ? 20.885 -4.499 4.207 1.00 93.06 93 GLY A N 1
ATOM 689 C CA . GLY A 1 93 ? 21.090 -5.107 5.528 1.00 93.06 93 GLY A CA 1
ATOM 690 C C . GLY A 1 93 ? 20.327 -4.459 6.690 1.00 93.06 93 GLY A C 1
ATOM 691 O O . GLY A 1 93 ? 20.406 -4.969 7.807 1.00 93.06 93 GLY A O 1
ATOM 692 N N . VAL A 1 94 ? 19.577 -3.378 6.454 1.00 97.12 94 VAL A N 1
ATOM 693 C CA . VAL A 1 94 ? 18.760 -2.704 7.477 1.00 97.12 94 VAL A CA 1
ATOM 694 C C . VAL A 1 94 ? 17.399 -2.330 6.897 1.00 97.12 94 VAL A C 1
ATOM 696 O O . VAL A 1 94 ? 17.315 -1.721 5.833 1.00 97.12 94 VAL A O 1
ATOM 699 N N . ALA A 1 95 ? 16.336 -2.645 7.634 1.00 98.19 95 ALA A N 1
ATOM 700 C CA . ALA A 1 95 ? 14.974 -2.218 7.337 1.00 98.19 95 ALA A CA 1
ATOM 701 C C . ALA A 1 95 ? 14.342 -1.596 8.591 1.00 98.19 95 ALA A C 1
ATOM 703 O O . ALA A 1 95 ? 14.419 -2.171 9.678 1.00 98.19 95 ALA A O 1
ATOM 704 N N . LEU A 1 96 ? 13.732 -0.421 8.435 1.00 98.56 96 LEU A N 1
ATOM 705 C CA . LEU A 1 96 ? 13.007 0.303 9.477 1.00 98.56 96 LEU A CA 1
ATOM 706 C C . LEU A 1 96 ? 11.537 0.416 9.073 1.00 98.56 96 LEU A C 1
ATOM 708 O O . LEU A 1 96 ? 11.235 0.978 8.026 1.00 98.56 96 LEU A O 1
ATOM 712 N N . PHE A 1 97 ? 10.638 -0.076 9.918 1.00 98.62 97 PHE A N 1
ATOM 713 C CA . PHE A 1 97 ? 9.191 -0.022 9.708 1.00 98.62 97 PHE A CA 1
ATOM 714 C C . PHE A 1 97 ? 8.592 1.037 10.633 1.00 98.62 97 PHE A C 1
ATOM 716 O O . PHE A 1 97 ? 8.966 1.107 11.806 1.00 98.62 97 PHE A O 1
ATOM 723 N N . GLU A 1 98 ? 7.694 1.873 10.116 1.00 98.12 98 GLU A N 1
ATOM 724 C CA . GLU A 1 98 ? 7.200 3.048 10.836 1.00 98.12 98 GLU A CA 1
ATOM 725 C C . GLU A 1 98 ? 5.727 3.339 10.556 1.00 98.12 98 GLU A C 1
ATOM 727 O O . GLU A 1 98 ? 5.210 3.045 9.482 1.00 98.12 98 GLU A O 1
ATOM 732 N N . ALA A 1 99 ? 5.058 3.976 11.518 1.00 96.31 99 ALA A N 1
ATOM 733 C CA . ALA A 1 99 ? 3.766 4.591 11.249 1.00 96.31 99 ALA A CA 1
ATOM 734 C C . ALA A 1 99 ? 3.950 5.800 10.319 1.00 96.31 99 ALA A C 1
ATOM 736 O O . ALA A 1 99 ? 4.866 6.595 10.516 1.00 96.31 99 ALA A O 1
ATOM 737 N N . THR A 1 100 ? 3.054 5.969 9.350 1.00 94.06 100 THR A N 1
ATOM 738 C CA . THR A 1 100 ? 3.164 7.021 8.318 1.00 94.06 100 THR A CA 1
ATOM 739 C C . THR A 1 100 ? 2.454 8.318 8.703 1.00 94.06 100 THR A C 1
ATOM 741 O O . THR A 1 100 ? 2.708 9.379 8.137 1.00 94.06 100 THR A O 1
ATOM 744 N N . HIS A 1 101 ? 1.566 8.264 9.695 1.00 91.00 101 HIS A N 1
ATOM 745 C CA . HIS A 1 101 ? 0.840 9.433 10.175 1.00 91.00 101 HIS A CA 1
ATOM 746 C C . HIS A 1 101 ? 1.655 10.253 11.193 1.00 91.00 101 HIS A C 1
ATOM 748 O O . HIS A 1 101 ? 2.490 9.737 11.937 1.00 91.00 101 HIS A O 1
ATOM 754 N N . GLY A 1 102 ? 1.335 11.545 11.311 1.00 89.81 102 GLY A N 1
ATOM 755 C CA . GLY A 1 102 ? 1.933 12.428 12.318 1.00 89.81 102 GLY A CA 1
ATOM 756 C C . GLY A 1 102 ? 1.547 12.091 13.769 1.00 89.81 102 GLY A C 1
ATOM 757 O O . GLY A 1 102 ? 0.689 11.260 14.048 1.00 89.81 102 GLY A O 1
ATOM 758 N N . THR A 1 103 ? 2.148 12.802 14.725 1.00 89.56 103 THR A N 1
ATOM 759 C CA . THR A 1 103 ? 2.044 12.502 16.171 1.00 89.56 103 THR A CA 1
ATOM 760 C C . THR A 1 103 ? 0.706 12.856 16.830 1.00 89.56 103 THR A C 1
ATOM 762 O O . THR A 1 103 ? 0.448 12.428 17.951 1.00 89.56 103 THR A O 1
ATOM 765 N N . ALA A 1 104 ? -0.128 13.673 16.177 1.00 92.12 104 ALA A N 1
ATOM 766 C CA . ALA A 1 104 ? -1.423 14.156 16.673 1.00 92.12 104 ALA A CA 1
ATOM 767 C C . ALA A 1 104 ? -1.472 14.479 18.197 1.00 92.12 104 ALA A C 1
ATOM 769 O O . ALA A 1 104 ? -2.303 13.912 18.915 1.00 92.12 104 ALA A O 1
ATOM 770 N N . PRO A 1 105 ? -0.664 15.435 18.716 1.00 92.94 105 PRO A N 1
ATOM 771 C CA . PRO A 1 105 ? -0.448 15.622 20.162 1.00 92.94 105 PRO A CA 1
ATOM 772 C C . PRO A 1 105 ? -1.719 15.839 20.995 1.00 92.94 105 PRO A C 1
ATOM 774 O O . PRO A 1 105 ? -1.791 15.433 22.151 1.00 92.94 105 PRO A O 1
ATOM 777 N N . LYS A 1 106 ? -2.759 16.430 20.395 1.00 95.62 106 LYS A N 1
ATOM 778 C CA . LYS A 1 106 ? -4.076 16.641 21.018 1.00 95.62 106 LYS A CA 1
ATOM 779 C C . LYS A 1 106 ? -4.798 15.356 21.450 1.00 95.62 106 LYS A C 1
ATOM 781 O O . LYS A 1 106 ? -5.769 15.462 22.191 1.00 95.62 106 LYS A O 1
ATOM 786 N N . TYR A 1 107 ? -4.382 14.186 20.961 1.00 94.94 107 TYR A N 1
ATOM 787 C CA . TYR A 1 107 ? -4.957 12.878 21.300 1.00 94.94 107 TYR A CA 1
ATOM 788 C C . TYR A 1 107 ? -3.984 11.975 22.071 1.00 94.94 107 TYR A C 1
ATOM 790 O O . TYR A 1 107 ? -4.325 10.833 22.383 1.00 94.94 107 TYR A O 1
ATOM 798 N N . ALA A 1 108 ? -2.786 12.470 22.397 1.00 97.12 108 ALA A N 1
ATOM 799 C CA . ALA A 1 108 ? -1.790 11.701 23.130 1.00 97.12 108 ALA A CA 1
ATOM 800 C C . ALA A 1 108 ? -2.343 11.247 24.494 1.00 97.12 108 ALA A C 1
ATOM 802 O O . ALA A 1 108 ? -2.934 12.036 25.231 1.00 97.12 108 ALA A O 1
ATOM 803 N N . GLY A 1 109 ? -2.166 9.961 24.810 1.00 97.62 109 GLY A N 1
ATOM 804 C CA . GLY A 1 109 ? -2.603 9.362 26.078 1.00 97.62 109 GLY A CA 1
ATOM 805 C C . GLY A 1 109 ? -4.113 9.136 26.225 1.00 97.62 109 GLY A C 1
ATOM 806 O O . GLY A 1 109 ? -4.551 8.758 27.305 1.00 97.62 109 GLY A O 1
ATOM 807 N N . GLN A 1 110 ? -4.915 9.352 25.176 1.00 98.00 110 GLN A N 1
ATOM 808 C CA . GLN A 1 110 ? -6.382 9.241 25.251 1.00 98.00 110 GLN A CA 1
ATOM 809 C C . GLN A 1 110 ? -6.942 7.883 24.808 1.00 98.00 110 GLN A C 1
ATOM 811 O O . GLN A 1 110 ? -8.158 7.742 24.748 1.00 98.00 110 GLN A O 1
ATOM 816 N N . ASP A 1 111 ? -6.088 6.918 24.445 1.00 98.31 111 ASP A N 1
ATOM 817 C CA . ASP A 1 111 ? -6.506 5.606 23.915 1.00 98.31 111 ASP A CA 1
ATOM 818 C C . ASP A 1 111 ? -7.521 5.724 22.755 1.00 98.31 111 ASP A C 1
ATOM 820 O O . ASP A 1 111 ? -8.507 5.002 22.681 1.00 98.31 111 ASP A O 1
ATOM 824 N N . LYS A 1 112 ? -7.322 6.696 21.855 1.00 97.31 112 LYS A N 1
ATOM 825 C CA . LYS A 1 112 ? -8.351 7.107 20.883 1.00 97.31 112 LYS A CA 1
ATOM 826 C C . LYS A 1 112 ? -8.011 6.829 19.421 1.00 97.31 112 LYS A C 1
ATOM 828 O O . LYS A 1 112 ? -8.908 6.538 18.637 1.00 97.31 112 LYS A O 1
ATOM 833 N N . VAL A 1 113 ? -6.757 7.039 19.036 1.00 97.19 113 VAL A N 1
ATOM 834 C CA . VAL A 1 113 ? -6.339 7.025 17.627 1.00 97.19 113 VAL A CA 1
ATOM 835 C C . VAL A 1 113 ? -6.262 5.605 17.074 1.00 97.19 113 VAL A C 1
ATOM 837 O O . VAL A 1 113 ? -6.109 4.654 17.828 1.00 97.19 113 VAL A O 1
ATOM 840 N N . ASN A 1 114 ? -6.363 5.469 15.757 1.00 97.69 114 ASN A N 1
ATOM 841 C CA . ASN A 1 114 ? -6.250 4.186 15.079 1.00 97.69 114 ASN A CA 1
ATOM 842 C C . ASN A 1 114 ? -4.796 3.675 15.111 1.00 97.69 114 ASN A C 1
ATOM 844 O O . ASN A 1 114 ? -3.914 4.390 14.633 1.00 97.69 114 ASN A O 1
ATOM 848 N N . PRO A 1 115 ? -4.511 2.470 15.642 1.00 97.94 115 PRO A N 1
ATOM 849 C CA . PRO A 1 115 ? -3.164 1.898 15.623 1.00 97.94 115 PRO A CA 1
ATOM 850 C C . PRO A 1 115 ? -2.808 1.209 14.292 1.00 97.94 115 PRO A C 1
ATOM 852 O O . PRO A 1 115 ? -1.702 0.683 14.152 1.00 97.94 115 PRO A O 1
ATOM 855 N N . GLY A 1 116 ? -3.728 1.179 13.320 1.00 98.06 116 GLY A N 1
ATOM 856 C CA . GLY A 1 116 ? -3.627 0.346 12.124 1.00 98.06 116 GLY A CA 1
ATOM 857 C C . GLY A 1 116 ? -2.381 0.589 11.274 1.00 98.06 116 GLY A C 1
ATOM 858 O O . GLY A 1 116 ? -1.805 -0.381 10.794 1.00 98.06 116 GLY A O 1
ATOM 859 N N . SER A 1 117 ? -1.902 1.834 11.152 1.00 98.25 117 SER A N 1
ATOM 860 C CA . SER A 1 117 ? -0.687 2.143 10.374 1.00 98.25 117 SER A CA 1
ATOM 861 C C . SER A 1 117 ? 0.543 1.428 10.937 1.00 98.25 117 SER A C 1
ATOM 863 O O . SER A 1 117 ? 1.277 0.766 10.202 1.00 98.25 117 SER A O 1
ATOM 865 N N . LEU A 1 118 ? 0.743 1.487 12.257 1.00 98.44 118 LEU A N 1
ATOM 866 C CA . LEU A 1 118 ? 1.875 0.823 12.900 1.00 98.44 118 LEU A CA 1
ATOM 867 C C . LEU A 1 118 ? 1.723 -0.703 12.879 1.00 98.44 118 LEU A C 1
ATOM 869 O O . LEU A 1 118 ? 2.702 -1.409 12.651 1.00 98.44 118 LEU A O 1
ATOM 873 N N . ILE A 1 119 ? 0.503 -1.211 13.078 1.00 98.62 119 ILE A N 1
ATOM 874 C CA . ILE A 1 119 ? 0.220 -2.653 13.037 1.00 98.62 119 ILE A CA 1
ATOM 875 C C . ILE A 1 119 ? 0.484 -3.227 11.638 1.00 98.62 119 ILE A C 1
ATOM 877 O O . ILE A 1 119 ? 1.148 -4.252 11.517 1.00 98.62 119 ILE A O 1
ATOM 881 N N . LEU A 1 120 ? 0.030 -2.558 10.576 1.00 98.69 120 LEU A N 1
ATOM 882 C CA . LEU A 1 120 ? 0.287 -2.990 9.200 1.00 98.69 120 LEU A CA 1
ATOM 883 C C . LEU A 1 120 ? 1.756 -2.784 8.794 1.00 98.69 120 LEU A C 1
ATOM 885 O O . LEU A 1 120 ? 2.290 -3.531 7.984 1.00 98.69 120 LEU A O 1
ATOM 889 N N . SER A 1 121 ? 2.467 -1.840 9.408 1.00 98.69 121 SER A N 1
ATOM 890 C CA . SER A 1 121 ? 3.924 -1.738 9.231 1.00 98.69 121 SER A CA 1
ATOM 891 C C . SER A 1 121 ? 4.658 -2.899 9.914 1.00 98.69 121 SER A C 1
ATOM 893 O O . SER A 1 121 ? 5.652 -3.404 9.394 1.00 98.69 121 SER A O 1
ATOM 895 N N . ALA A 1 122 ? 4.143 -3.388 11.047 1.00 98.69 122 ALA A N 1
ATOM 896 C CA . ALA A 1 122 ? 4.623 -4.621 11.667 1.00 98.69 122 ALA A CA 1
ATOM 897 C C . ALA A 1 122 ? 4.268 -5.869 10.834 1.00 98.69 122 ALA A C 1
ATOM 899 O O . ALA A 1 122 ? 5.067 -6.801 10.779 1.00 98.69 122 ALA A O 1
ATOM 900 N N . GLU A 1 123 ? 3.128 -5.882 10.137 1.00 98.69 123 GLU A N 1
ATOM 901 C CA . GLU A 1 123 ? 2.813 -6.907 9.129 1.00 98.69 123 GLU A CA 1
ATOM 902 C C . GLU A 1 123 ? 3.884 -6.941 8.029 1.00 98.69 123 GLU A C 1
ATOM 904 O O . GLU A 1 123 ? 4.473 -8.000 7.787 1.00 98.69 123 GLU A O 1
ATOM 909 N N . MET A 1 124 ? 4.233 -5.780 7.457 1.00 98.69 124 MET A N 1
ATOM 910 C CA . MET A 1 124 ? 5.309 -5.675 6.465 1.00 98.69 124 MET A CA 1
ATOM 911 C C . MET A 1 124 ? 6.646 -6.178 7.024 1.00 98.69 124 MET A C 1
ATOM 913 O O . MET A 1 124 ? 7.393 -6.861 6.320 1.00 98.69 124 MET A O 1
ATOM 917 N N . MET A 1 125 ? 6.941 -5.881 8.293 1.00 98.75 125 MET A N 1
ATOM 918 C CA . MET A 1 125 ? 8.140 -6.362 8.984 1.00 98.75 125 MET A CA 1
ATOM 919 C C . MET A 1 125 ? 8.168 -7.888 9.084 1.00 98.75 125 MET A C 1
ATOM 921 O O . MET A 1 125 ? 9.172 -8.506 8.731 1.00 98.75 125 MET A O 1
ATOM 925 N N . LEU A 1 126 ? 7.078 -8.513 9.532 1.00 98.75 126 LEU A N 1
ATOM 926 C CA . LEU A 1 126 ? 6.979 -9.972 9.634 1.00 98.75 126 LEU A CA 1
ATOM 927 C C . LEU A 1 126 ? 7.146 -10.631 8.265 1.00 98.75 126 LEU A C 1
ATOM 929 O O . LEU A 1 126 ? 7.899 -11.598 8.128 1.00 98.75 126 LEU A O 1
ATOM 933 N N . ARG A 1 127 ? 6.519 -10.061 7.231 1.00 98.38 127 ARG A N 1
ATOM 934 C CA . ARG A 1 127 ? 6.659 -10.536 5.853 1.00 98.38 127 ARG A CA 1
ATOM 935 C C . ARG A 1 127 ? 8.094 -10.392 5.344 1.00 98.38 127 ARG A C 1
ATOM 937 O O . ARG A 1 127 ? 8.602 -11.311 4.705 1.00 98.38 127 ARG A O 1
ATOM 944 N N . HIS A 1 128 ? 8.773 -9.293 5.674 1.00 97.56 128 HIS A N 1
ATOM 945 C CA . HIS A 1 128 ? 10.185 -9.075 5.347 1.00 97.56 128 HIS A CA 1
ATOM 946 C C . HIS A 1 128 ? 11.118 -10.080 6.045 1.00 97.56 128 HIS A C 1
ATOM 948 O O . HIS A 1 128 ? 12.085 -10.539 5.440 1.00 97.56 128 HIS A O 1
ATOM 954 N N . LEU A 1 129 ? 10.802 -10.482 7.281 1.00 97.81 129 LEU A N 1
ATOM 955 C CA . LEU A 1 129 ? 11.516 -11.532 8.025 1.00 97.81 129 LEU A CA 1
ATOM 956 C C . LEU A 1 129 ? 11.221 -12.957 7.516 1.00 97.81 129 LEU A C 1
ATOM 958 O O . LEU A 1 129 ? 11.830 -13.917 7.990 1.00 97.81 129 LEU A O 1
ATOM 962 N N . GLY A 1 130 ? 10.295 -13.111 6.565 1.00 97.75 130 GLY A N 1
ATOM 963 C CA . GLY A 1 130 ? 9.855 -14.403 6.041 1.00 97.75 130 GLY A CA 1
ATOM 964 C C . GLY A 1 130 ? 8.824 -15.119 6.917 1.00 97.75 130 GLY A C 1
ATOM 965 O O . GLY A 1 130 ? 8.531 -16.282 6.663 1.00 97.75 130 GLY A O 1
ATOM 966 N N . TRP A 1 131 ? 8.263 -14.456 7.932 1.00 98.50 131 TRP A N 1
ATOM 967 C CA . TRP A 1 131 ? 7.206 -14.998 8.798 1.00 98.50 131 TRP A CA 1
ATOM 968 C C . TRP A 1 131 ? 5.833 -14.702 8.191 1.00 98.50 131 TRP A C 1
ATOM 970 O O . TRP A 1 131 ? 5.014 -13.974 8.757 1.00 98.50 131 TRP A O 1
ATOM 980 N N . THR A 1 132 ? 5.610 -15.236 6.992 1.00 97.69 132 THR A N 1
ATOM 981 C CA . THR A 1 132 ? 4.438 -14.934 6.162 1.00 97.69 132 THR A CA 1
ATOM 982 C C . THR A 1 132 ? 3.119 -15.302 6.827 1.00 97.69 132 THR A C 1
ATOM 984 O O . THR A 1 132 ? 2.171 -14.535 6.756 1.00 97.69 132 THR A O 1
ATOM 987 N N . GLU A 1 133 ? 3.075 -16.412 7.554 1.00 98.38 133 GLU A N 1
ATOM 988 C CA . GLU A 1 133 ? 1.880 -16.912 8.224 1.00 98.38 133 GLU A CA 1
ATOM 989 C C . GLU A 1 133 ? 1.439 -15.973 9.353 1.00 98.38 133 GLU A C 1
ATOM 991 O O . GLU A 1 133 ? 0.251 -15.719 9.527 1.00 98.38 133 GLU A O 1
ATOM 996 N N . ALA A 1 134 ? 2.394 -15.410 10.100 1.00 98.50 134 ALA A N 1
ATOM 997 C CA . ALA A 1 134 ? 2.101 -14.428 11.140 1.00 98.50 134 ALA A CA 1
ATOM 998 C C . ALA A 1 134 ? 1.623 -13.096 10.541 1.00 98.50 134 ALA A C 1
ATOM 1000 O O . ALA A 1 134 ? 0.704 -12.477 11.073 1.00 98.50 134 ALA A O 1
ATOM 1001 N N . ALA A 1 135 ? 2.219 -12.672 9.423 1.00 98.62 135 ALA A N 1
ATOM 1002 C CA . ALA A 1 135 ? 1.774 -11.494 8.685 1.00 98.62 135 ALA A CA 1
ATOM 1003 C C . ALA A 1 135 ? 0.330 -11.667 8.171 1.00 98.62 135 ALA A C 1
ATOM 1005 O O . ALA A 1 135 ? -0.508 -10.785 8.355 1.00 98.62 135 ALA A O 1
ATOM 1006 N N . ASP A 1 136 ? 0.004 -12.840 7.621 1.00 98.56 136 ASP A N 1
ATOM 1007 C CA . ASP A 1 136 ? -1.331 -13.152 7.103 1.00 98.56 136 ASP A CA 1
ATOM 1008 C C . ASP A 1 136 ? -2.407 -13.145 8.210 1.00 98.56 136 ASP A C 1
ATOM 1010 O O . ASP A 1 136 ? -3.536 -12.716 7.964 1.00 98.56 136 ASP A O 1
ATOM 1014 N N . LEU A 1 137 ? -2.070 -13.534 9.450 1.00 98.62 137 LEU A N 1
ATOM 1015 C CA . LEU A 1 137 ? -2.983 -13.408 10.598 1.00 98.62 137 LEU A CA 1
ATOM 1016 C C . LEU A 1 137 ? -3.299 -11.947 10.943 1.00 98.62 137 LEU A C 1
ATOM 1018 O O . LEU A 1 137 ? -4.448 -11.633 11.254 1.00 98.62 137 LEU A O 1
ATOM 1022 N N . ILE A 1 138 ? -2.320 -11.039 10.851 1.00 98.56 138 ILE A N 1
ATOM 1023 C CA . ILE A 1 138 ? -2.565 -9.604 11.070 1.00 98.56 138 ILE A CA 1
ATOM 1024 C C . ILE A 1 138 ? -3.529 -9.060 10.016 1.00 98.56 138 ILE A C 1
ATOM 1026 O O . ILE A 1 138 ? -4.475 -8.353 10.368 1.00 98.56 138 ILE A O 1
ATOM 1030 N N . VAL A 1 139 ? -3.315 -9.414 8.743 1.00 98.50 139 VAL A N 1
ATOM 1031 C CA . VAL A 1 139 ? -4.211 -9.022 7.644 1.00 98.50 139 VAL A CA 1
ATOM 1032 C C . VAL A 1 139 ? -5.625 -9.535 7.911 1.00 98.50 139 VAL A C 1
ATOM 1034 O O . VAL A 1 139 ? -6.563 -8.741 7.915 1.00 98.50 139 VAL A O 1
ATOM 1037 N N . LYS A 1 140 ? -5.772 -10.823 8.245 1.00 98.50 140 LYS A N 1
ATOM 1038 C CA . LYS A 1 140 ? -7.065 -11.434 8.579 1.00 98.50 140 LYS A CA 1
ATOM 1039 C C . LYS A 1 140 ? -7.773 -10.705 9.726 1.00 98.50 140 LYS A C 1
ATOM 1041 O O . LYS A 1 140 ? -8.957 -10.389 9.613 1.00 98.50 140 LYS A O 1
ATOM 1046 N N . GLY A 1 141 ? -7.062 -10.424 10.820 1.00 98.38 141 GLY A N 1
ATOM 1047 C CA . GLY A 1 141 ? -7.620 -9.717 11.974 1.00 98.38 141 GLY A CA 1
ATOM 1048 C C . GLY A 1 141 ? -8.072 -8.293 11.630 1.00 98.38 141 GLY A C 1
ATOM 1049 O O . GLY A 1 141 ? -9.149 -7.868 12.048 1.00 98.38 141 GLY A O 1
ATOM 1050 N N . MET A 1 142 ? -7.286 -7.574 10.820 1.00 98.44 142 MET A N 1
ATOM 1051 C CA . MET A 1 142 ? -7.615 -6.222 10.353 1.00 98.44 142 MET A CA 1
ATOM 1052 C C . MET A 1 142 ? -8.864 -6.224 9.463 1.00 98.44 142 MET A C 1
ATOM 1054 O O . MET A 1 142 ? -9.792 -5.446 9.692 1.00 98.44 142 MET A O 1
ATOM 1058 N N . GLU A 1 143 ? -8.906 -7.119 8.472 1.00 98.25 143 GLU A N 1
ATOM 1059 C CA . GLU A 1 143 ? -10.047 -7.278 7.566 1.00 98.25 143 GLU A CA 1
ATOM 1060 C C . GLU A 1 143 ? -11.330 -7.593 8.342 1.00 98.25 143 GLU A C 1
ATOM 1062 O O . GLU A 1 143 ? -12.359 -6.952 8.123 1.00 98.25 143 GLU A O 1
ATOM 1067 N N . ALA A 1 144 ? -11.262 -8.530 9.291 1.00 98.00 144 ALA A N 1
ATOM 1068 C CA . ALA A 1 144 ? -12.406 -8.933 10.098 1.00 98.00 144 ALA A CA 1
ATOM 1069 C C . ALA A 1 144 ? -12.914 -7.803 11.010 1.00 98.00 144 ALA A C 1
ATOM 1071 O O . ALA A 1 144 ? -14.119 -7.550 11.044 1.00 98.00 144 ALA A O 1
ATOM 1072 N N . ALA A 1 145 ? -12.029 -7.087 11.714 1.00 97.19 145 ALA A N 1
ATOM 1073 C CA . ALA A 1 145 ? -12.425 -5.986 12.597 1.00 97.19 145 ALA A CA 1
ATOM 1074 C C . ALA A 1 145 ? -13.125 -4.848 11.827 1.00 97.19 145 ALA A C 1
ATOM 1076 O O . ALA A 1 145 ? -14.172 -4.348 12.252 1.00 97.19 145 ALA A O 1
ATOM 1077 N N . ILE A 1 146 ? -12.598 -4.483 10.651 1.00 97.25 146 ILE A N 1
ATOM 1078 C CA . ILE A 1 146 ? -13.207 -3.461 9.787 1.00 97.25 146 ILE A CA 1
ATOM 1079 C C . ILE A 1 146 ? -14.538 -3.961 9.203 1.00 97.25 146 ILE A C 1
ATOM 1081 O O . ILE A 1 146 ? -15.529 -3.227 9.232 1.00 97.25 146 ILE A O 1
ATOM 1085 N N . ALA A 1 147 ? -14.604 -5.209 8.722 1.00 97.62 147 ALA A N 1
ATOM 1086 C CA . ALA A 1 147 ? -15.825 -5.798 8.164 1.00 97.62 147 ALA A CA 1
ATOM 1087 C C . ALA A 1 147 ? -16.958 -5.910 9.200 1.00 97.62 147 ALA A C 1
ATOM 1089 O O . ALA A 1 147 ? -18.118 -5.634 8.884 1.00 97.62 147 ALA A O 1
ATOM 1090 N N . ASN A 1 148 ? -16.618 -6.230 10.451 1.00 97.56 148 ASN A N 1
ATOM 1091 C CA . ASN A 1 148 ? -17.547 -6.260 11.584 1.00 97.56 148 ASN A CA 1
ATOM 1092 C C . ASN A 1 148 ? -17.969 -4.858 12.059 1.00 97.56 148 ASN A C 1
ATOM 1094 O O . ASN A 1 148 ? -18.804 -4.734 12.956 1.00 97.56 148 ASN A O 1
ATOM 1098 N N . LYS A 1 149 ? -17.412 -3.795 11.460 1.00 97.88 149 LYS A N 1
ATOM 1099 C CA . LYS A 1 149 ? -17.628 -2.393 11.831 1.00 97.88 149 LYS A CA 1
ATOM 1100 C C . LYS A 1 149 ? -17.298 -2.094 13.300 1.00 97.88 149 LYS A C 1
ATOM 1102 O O . LYS A 1 149 ? -17.884 -1.184 13.884 1.00 97.88 149 LYS A O 1
ATOM 1107 N N . THR A 1 150 ? -16.376 -2.838 13.906 1.00 98.00 150 THR A N 1
ATOM 1108 C CA . THR A 1 150 ? -15.840 -2.576 15.250 1.00 98.00 150 THR A CA 1
ATOM 1109 C C . THR A 1 150 ? -14.528 -1.822 15.093 1.00 98.00 150 THR A C 1
ATOM 1111 O O . THR A 1 150 ? -13.479 -2.424 14.884 1.00 98.00 150 THR A O 1
ATOM 1114 N N . VAL A 1 151 ? -14.597 -0.491 15.096 1.00 98.38 151 VAL A N 1
ATOM 1115 C CA . VAL A 1 151 ? -13.521 0.371 14.581 1.00 98.38 151 VAL A CA 1
ATOM 1116 C C . VAL A 1 151 ? -13.299 1.605 15.453 1.00 98.38 151 VAL A C 1
ATOM 1118 O O . VAL A 1 151 ? -14.161 2.005 16.238 1.00 98.38 151 VAL A O 1
ATOM 1121 N N . THR A 1 152 ? -12.135 2.235 15.311 1.00 98.44 152 THR A N 1
ATOM 1122 C CA . THR A 1 152 ? -11.811 3.497 15.986 1.00 98.44 152 THR A CA 1
ATOM 1123 C C . THR A 1 152 ? -12.567 4.693 15.393 1.00 98.44 152 THR A C 1
ATOM 1125 O O . THR A 1 152 ? -13.173 4.622 14.321 1.00 98.44 152 THR A O 1
ATOM 1128 N N . TYR A 1 153 ? -12.552 5.817 16.121 1.00 97.44 153 TYR A N 1
ATOM 1129 C CA . TYR A 1 153 ? -13.397 6.995 15.853 1.00 97.44 153 TYR A CA 1
ATOM 1130 C C . TYR A 1 153 ? -13.263 7.589 14.439 1.00 97.44 153 TYR A C 1
ATOM 1132 O O . TYR A 1 153 ? -14.168 8.260 13.945 1.00 97.44 153 TYR A O 1
ATOM 1140 N N . ASP A 1 154 ? -12.100 7.424 13.816 1.00 96.44 154 ASP A N 1
ATOM 1141 C CA . ASP A 1 154 ? -11.763 7.930 12.491 1.00 96.44 154 ASP A CA 1
ATOM 1142 C C . ASP A 1 154 ? -12.551 7.224 11.384 1.00 96.44 154 ASP A C 1
ATOM 1144 O O . ASP A 1 154 ? -12.998 7.915 10.463 1.00 96.44 154 ASP A O 1
ATOM 1148 N N . PHE A 1 155 ? -12.783 5.914 11.527 1.00 97.56 155 PHE A N 1
ATOM 1149 C CA . PHE A 1 155 ? -13.678 5.134 10.671 1.00 97.56 155 PHE A CA 1
ATOM 1150 C C . PHE A 1 155 ? -15.137 5.235 11.113 1.00 97.56 155 PHE A C 1
ATOM 1152 O O . PHE A 1 155 ? -16.003 5.455 10.271 1.00 97.56 155 PHE A O 1
ATOM 1159 N N . GLU A 1 156 ? -15.417 5.118 12.416 1.00 98.06 156 GLU A N 1
ATOM 1160 C CA . GLU A 1 156 ? -16.789 5.068 12.945 1.00 98.06 156 GLU A CA 1
ATOM 1161 C C . GLU A 1 156 ? -17.631 6.263 12.479 1.00 98.06 156 GLU A C 1
ATOM 1163 O O . GLU A 1 156 ? -18.723 6.076 11.949 1.00 98.06 156 GLU A O 1
ATOM 1168 N N . ARG A 1 157 ? -17.075 7.479 12.525 1.00 97.00 157 ARG A N 1
ATOM 1169 C CA . ARG A 1 157 ? -17.757 8.707 12.075 1.00 97.00 157 ARG A CA 1
ATOM 1170 C C . ARG A 1 157 ? -18.135 8.735 10.583 1.00 97.00 157 ARG A C 1
ATOM 1172 O O . ARG A 1 157 ? -18.820 9.663 10.157 1.00 97.00 157 ARG A O 1
ATOM 1179 N N . LEU A 1 158 ? -17.616 7.805 9.780 1.00 97.19 158 LEU A N 1
ATOM 1180 C CA . LEU A 1 158 ? -17.860 7.673 8.339 1.00 97.19 158 LEU A CA 1
ATOM 1181 C C . LEU A 1 158 ? -18.699 6.429 7.997 1.00 97.19 158 LEU A C 1
ATOM 1183 O O . LEU A 1 158 ? -18.998 6.206 6.825 1.00 97.19 158 LEU A O 1
ATOM 1187 N N . MET A 1 159 ? -19.072 5.614 8.989 1.00 97.06 159 MET A N 1
ATOM 1188 C CA . MET A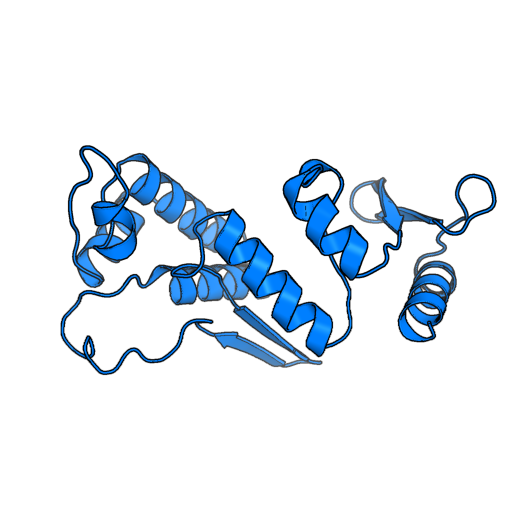 1 159 ? -19.743 4.330 8.794 1.00 97.06 159 MET A CA 1
ATOM 1189 C C . MET A 1 159 ? -21.097 4.298 9.503 1.00 97.06 159 MET A C 1
ATOM 1191 O O . MET A 1 159 ? -21.206 4.541 10.700 1.00 97.06 159 MET A O 1
ATOM 1195 N N . GLU A 1 160 ? -22.148 3.909 8.784 1.00 96.56 160 GLU A N 1
ATOM 1196 C CA . GLU A 1 160 ? -23.455 3.684 9.401 1.00 96.56 160 GLU A CA 1
ATOM 1197 C C . GLU A 1 160 ? -23.462 2.376 10.210 1.00 96.56 160 GLU A C 1
ATOM 1199 O O . GLU A 1 160 ? -23.095 1.307 9.698 1.00 96.56 160 GLU A O 1
ATOM 1204 N N . GLY A 1 161 ? -23.901 2.458 11.470 1.00 97.19 161 GLY A N 1
ATOM 1205 C CA . GLY A 1 161 ? -24.043 1.307 12.367 1.00 97.19 161 GLY A CA 1
ATOM 1206 C C . GLY A 1 161 ? -22.720 0.712 12.859 1.00 97.19 161 GLY A C 1
ATOM 1207 O O . GLY A 1 161 ? -22.684 -0.472 13.184 1.00 97.19 161 GLY A O 1
ATOM 1208 N N . ALA A 1 162 ? -21.635 1.490 12.871 1.00 98.25 162 ALA A N 1
ATOM 1209 C CA . ALA A 1 162 ? -20.363 1.053 13.434 1.00 98.25 162 ALA A CA 1
ATOM 1210 C C . ALA A 1 162 ? -20.362 1.113 14.970 1.00 98.25 162 ALA A C 1
ATOM 1212 O O . ALA A 1 162 ? -21.022 1.946 15.588 1.00 98.25 162 ALA A O 1
ATOM 1213 N N . THR A 1 163 ? -19.602 0.212 15.587 1.00 98.44 163 THR A N 1
ATOM 1214 C CA . THR A 1 163 ? -19.340 0.205 17.028 1.00 98.44 163 THR A CA 1
ATOM 1215 C C . THR A 1 163 ? -18.016 0.907 17.287 1.00 98.44 163 THR A C 1
ATOM 1217 O O . THR A 1 163 ? -16.967 0.423 16.862 1.00 98.44 163 THR A O 1
ATOM 1220 N N . LEU A 1 164 ? -18.064 2.025 18.014 1.00 98.50 164 LEU A N 1
ATOM 1221 C CA . LEU A 1 164 ? -16.873 2.773 18.404 1.00 98.50 164 LEU A CA 1
ATOM 1222 C C . LEU A 1 164 ? -15.997 1.954 19.361 1.00 98.50 164 LEU A C 1
ATOM 1224 O O . LEU A 1 164 ? -16.465 1.496 20.407 1.00 98.50 164 LEU A O 1
ATOM 1228 N N . ARG A 1 165 ? -14.713 1.832 19.026 1.00 98.56 165 ARG A N 1
ATOM 1229 C CA . ARG A 1 165 ? -13.679 1.208 19.858 1.00 98.56 165 ARG A CA 1
ATOM 1230 C C . ARG A 1 165 ? -12.572 2.198 20.194 1.00 98.56 165 ARG A C 1
ATOM 1232 O O . ARG A 1 165 ? -12.273 3.113 19.424 1.00 98.56 165 ARG A O 1
ATOM 1239 N N . SER A 1 166 ? -11.977 2.017 21.367 1.00 98.62 166 SER A N 1
ATOM 1240 C CA . SER A 1 166 ? -10.718 2.665 21.731 1.00 98.62 166 SER A CA 1
ATOM 1241 C C . SER A 1 166 ? -9.543 2.065 20.937 1.00 98.62 166 SER A C 1
ATOM 1243 O O . SER A 1 166 ? -9.691 1.030 20.284 1.00 98.62 166 SER A O 1
ATOM 1245 N N . CYS A 1 167 ? -8.370 2.701 20.989 1.00 98.56 167 CYS A N 1
ATOM 1246 C CA . CYS A 1 167 ? -7.152 2.217 20.328 1.00 98.56 167 CYS A CA 1
ATOM 1247 C C . CYS A 1 167 ? -6.794 0.793 20.792 1.00 98.56 167 CYS A C 1
ATOM 1249 O O . CYS A 1 167 ? -6.598 -0.103 19.971 1.00 98.56 167 CYS A O 1
ATOM 1251 N N . SER A 1 168 ? -6.775 0.561 22.106 1.00 98.50 168 SER A N 1
ATOM 1252 C CA . SER A 1 168 ? -6.508 -0.753 22.699 1.00 98.50 168 SER A CA 1
ATOM 1253 C C . SER A 1 168 ? -7.602 -1.788 22.404 1.00 98.50 168 SER A C 1
ATOM 1255 O O . SER A 1 168 ? -7.286 -2.938 22.103 1.00 98.50 168 SER A O 1
ATOM 1257 N N . GLN A 1 169 ? -8.879 -1.392 22.427 1.00 98.69 169 GLN A N 1
ATOM 1258 C CA . GLN A 1 169 ? -9.996 -2.289 22.109 1.00 98.69 169 GLN A CA 1
ATOM 1259 C C . GLN A 1 169 ? -9.972 -2.752 20.655 1.00 98.69 169 GLN A C 1
ATOM 1261 O O . GLN A 1 169 ? -10.229 -3.921 20.400 1.00 98.69 169 GLN A O 1
ATOM 1266 N N . PHE A 1 170 ? -9.632 -1.867 19.717 1.00 98.56 170 PHE A N 1
ATOM 1267 C CA . PHE A 1 170 ? -9.504 -2.241 18.311 1.00 98.56 170 PHE A CA 1
ATOM 1268 C C . PHE A 1 170 ? -8.409 -3.297 18.105 1.00 98.56 170 PHE A C 1
ATOM 1270 O O . PHE A 1 170 ? -8.624 -4.282 17.406 1.00 98.56 170 PHE A O 1
ATOM 1277 N N . ALA A 1 171 ? -7.261 -3.146 18.775 1.00 98.00 171 ALA A N 1
ATOM 1278 C CA . ALA A 1 171 ? -6.205 -4.156 18.740 1.00 98.00 171 ALA A CA 1
ATOM 1279 C C . ALA A 1 171 ? -6.658 -5.498 19.346 1.00 98.00 171 ALA A C 1
ATOM 1281 O O . ALA A 1 171 ? -6.333 -6.551 18.802 1.00 98.00 171 ALA A O 1
ATOM 1282 N N . GLN A 1 172 ? -7.432 -5.472 20.438 1.00 98.44 172 GLN A N 1
ATOM 1283 C CA . GLN A 1 172 ? -8.001 -6.690 21.019 1.00 98.44 172 GLN A CA 1
ATOM 1284 C C . GLN A 1 172 ? -8.993 -7.367 20.063 1.00 98.44 172 GLN A C 1
ATOM 1286 O O . GLN A 1 172 ? -8.904 -8.574 19.863 1.00 98.44 172 GLN A O 1
ATOM 1291 N N . ASP A 1 173 ? -9.876 -6.597 19.423 1.00 98.00 173 ASP A N 1
ATOM 1292 C CA . ASP A 1 173 ? -10.827 -7.132 18.444 1.00 98.00 173 ASP A CA 1
ATOM 1293 C C . ASP A 1 173 ? -10.104 -7.802 17.276 1.00 98.00 173 ASP A C 1
ATOM 1295 O O . ASP A 1 173 ? -10.516 -8.871 16.843 1.00 98.00 173 ASP A O 1
ATOM 1299 N N . MET A 1 174 ? -9.008 -7.214 16.785 1.00 97.94 174 MET A N 1
ATOM 1300 C CA . MET A 1 174 ? -8.191 -7.845 15.747 1.00 97.94 174 MET A CA 1
ATOM 1301 C C . MET A 1 174 ? -7.642 -9.199 16.202 1.00 97.94 174 MET A C 1
ATOM 1303 O O . MET A 1 174 ? -7.724 -10.158 15.441 1.00 97.94 174 MET A O 1
ATOM 1307 N N . ILE A 1 175 ? -7.095 -9.282 17.422 1.00 98.06 175 ILE A N 1
ATOM 1308 C CA . ILE A 1 175 ? -6.543 -10.525 17.992 1.00 98.06 175 ILE A CA 1
ATOM 1309 C C . ILE A 1 175 ? -7.624 -11.605 18.087 1.00 98.06 175 ILE A C 1
ATOM 1311 O O . ILE A 1 175 ? -7.371 -12.747 17.715 1.00 98.06 175 ILE A O 1
ATOM 1315 N N . ASP A 1 176 ? -8.830 -11.243 18.523 1.00 97.56 176 ASP A N 1
ATOM 1316 C CA . ASP A 1 176 ? -9.950 -12.178 18.672 1.00 97.56 176 ASP A CA 1
ATOM 1317 C C . ASP A 1 176 ? -10.437 -12.759 17.323 1.00 97.56 176 ASP A C 1
ATOM 1319 O O . ASP A 1 176 ? -11.185 -13.739 17.309 1.00 97.56 176 ASP A O 1
ATOM 1323 N N . GLN A 1 177 ? -10.029 -12.170 16.189 1.00 94.56 177 GLN A N 1
ATOM 1324 C CA . GLN A 1 177 ? -10.385 -12.604 14.830 1.00 94.56 177 GLN A CA 1
ATOM 1325 C C . GLN A 1 177 ? -9.254 -13.336 14.076 1.00 94.56 177 GLN A C 1
ATOM 1327 O O . GLN A 1 177 ? -9.485 -13.817 12.958 1.00 94.56 177 GLN A O 1
ATOM 1332 N N . MET A 1 178 ? -8.045 -13.415 14.646 1.00 92.25 178 MET A N 1
ATOM 1333 C CA . MET A 1 178 ? -6.906 -14.138 14.051 1.00 92.25 178 MET A CA 1
ATOM 1334 C C . MET A 1 178 ? -7.130 -15.649 14.082 1.00 92.25 178 MET A C 1
ATOM 1336 O O . MET A 1 178 ? -6.915 -16.284 13.022 1.00 92.25 178 MET A O 1
#

R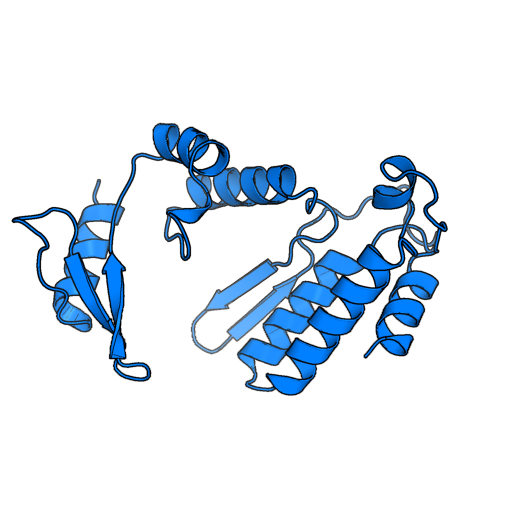adius of gyration: 19.44 Å; chains: 1; bounding box: 45×35×57 Å

Foldseek 3Di:
DVVLVVVQVCCCPVQVWAADPNDDKTWHADPVPRDIDIDDDDDLVVVLVCCVVPVVVDDDDDDDDVSCVVVLCSNCVVVLNQQQAWDWDDDVPDIDTDQPDDPPVVCPPVLAGACNRRLLSVLVVCVVVVVPVVSVLLVQLLVVCVVQLAGGPSVVVVDPPHHHDGNVRSVVSSVVRD